Protein AF-A0A2E6C3H0-F1 (afdb_monomer_lite)

pLDDT: mean 92.01, std 5.05, range [76.12, 97.69]

Foldseek 3Di:
DDKDKDKWKAAQQWTDDPNDIDRHDPVVVQVVCVVVQWDWDDWDDPVNRIIMTMIMHDDD

Sequence (60 aa):
NIMEYEYKVVHSGSFWRNGVLQTRSVAEIIHDFAKQGWRFVQTISDGGGTIALVFEKESH

Radius of gyration: 11.9 Å; chains: 1; bounding box: 27×24×31 Å

Structure (mmCIF, N/CA/C/O backbone):
data_AF-A0A2E6C3H0-F1
#
_entry.id   AF-A0A2E6C3H0-F1
#
loop_
_atom_site.group_PDB
_atom_site.id
_atom_site.type_symbol
_atom_site.label_atom_id
_atom_site.label_alt_id
_atom_site.label_comp_id
_atom_site.label_asym_id
_atom_site.label_entity_id
_atom_site.label_seq_id
_atom_site.pdbx_PDB_ins_code
_atom_site.Cartn_x
_atom_site.Cartn_y
_atom_site.Cartn_z
_atom_site.occupancy
_atom_site.B_iso_or_equiv
_atom_site.auth_seq_id
_atom_site.auth_comp_id
_atom_site.auth_asym_id
_atom_site.auth_atom_id
_atom_site.pdbx_PDB_model_num
ATOM 1 N N . ASN A 1 1 ? -18.839 1.639 16.080 1.00 78.50 1 ASN A N 1
ATOM 2 C CA . ASN A 1 1 ? -17.619 1.113 15.437 1.00 78.50 1 ASN A CA 1
ATOM 3 C C . ASN A 1 1 ? -17.889 0.942 13.960 1.00 78.50 1 ASN A C 1
ATOM 5 O O . ASN A 1 1 ? -18.522 -0.031 13.566 1.00 78.50 1 ASN A O 1
ATOM 9 N N . ILE A 1 2 ? -17.504 1.940 13.171 1.00 91.06 2 ILE A N 1
ATOM 10 C CA . ILE A 1 2 ? -17.518 1.855 11.708 1.00 91.06 2 ILE A CA 1
ATOM 11 C C . ILE A 1 2 ? -16.110 1.429 11.288 1.00 91.06 2 ILE A C 1
ATOM 13 O O . ILE A 1 2 ? -15.135 1.961 11.814 1.00 91.06 2 ILE A O 1
ATOM 17 N N . MET A 1 3 ? -16.010 0.460 10.379 1.00 94.81 3 MET A N 1
ATOM 18 C CA . MET A 1 3 ? -14.736 0.092 9.762 1.00 94.81 3 MET A CA 1
ATOM 19 C C . MET A 1 3 ? -14.529 0.923 8.502 1.00 94.81 3 MET A C 1
ATOM 21 O O . MET A 1 3 ? -15.372 0.909 7.603 1.00 94.81 3 MET A O 1
ATOM 25 N N . GLU A 1 4 ? -13.403 1.620 8.429 1.00 96.69 4 GLU A N 1
ATOM 26 C CA . GLU A 1 4 ? -12.930 2.276 7.216 1.00 96.69 4 GLU A CA 1
ATOM 27 C C . GLU A 1 4 ? -11.957 1.365 6.472 1.00 96.69 4 GLU A C 1
ATOM 29 O O . GLU A 1 4 ? -11.182 0.632 7.089 1.00 96.69 4 GLU A O 1
ATOM 34 N N . TYR A 1 5 ? -11.974 1.441 5.141 1.00 95.38 5 TYR A N 1
ATOM 35 C CA . TYR A 1 5 ? -11.091 0.672 4.269 1.00 95.38 5 TYR A CA 1
ATOM 36 C C . TYR A 1 5 ? -10.424 1.587 3.246 1.00 95.38 5 TYR A C 1
ATOM 38 O O . TYR A 1 5 ? -11.073 2.447 2.650 1.00 95.38 5 TYR A O 1
ATOM 46 N N . GLU A 1 6 ? -9.137 1.362 2.997 1.00 95.25 6 GLU A N 1
ATOM 47 C CA . GLU A 1 6 ? -8.366 2.062 1.969 1.00 95.25 6 GLU A CA 1
ATOM 48 C C . GLU A 1 6 ? -7.483 1.068 1.205 1.00 95.25 6 GLU A C 1
ATOM 50 O O . GLU A 1 6 ? -7.035 0.062 1.757 1.00 95.25 6 GLU A O 1
ATOM 55 N N . TYR A 1 7 ? -7.208 1.343 -0.073 1.00 94.31 7 TYR A N 1
ATOM 56 C CA . TYR A 1 7 ? -6.257 0.558 -0.856 1.00 94.31 7 TYR A CA 1
ATOM 57 C C . TYR A 1 7 ? -5.219 1.429 -1.570 1.00 94.31 7 TYR A C 1
ATOM 59 O O . TYR A 1 7 ? -5.486 2.568 -1.965 1.00 94.31 7 TYR A O 1
ATOM 67 N N . LYS A 1 8 ? -4.019 0.870 -1.768 1.00 93.50 8 LYS A N 1
ATOM 68 C CA . LYS A 1 8 ? -2.956 1.460 -2.595 1.00 93.50 8 LYS A CA 1
ATOM 69 C C . LYS A 1 8 ? -2.532 0.507 -3.694 1.00 93.50 8 LYS A C 1
ATOM 71 O O . LYS A 1 8 ? -2.110 -0.611 -3.418 1.00 93.50 8 LYS A O 1
ATOM 76 N N . VAL A 1 9 ? -2.631 0.984 -4.933 1.00 93.44 9 VAL A N 1
ATOM 77 C CA . VAL A 1 9 ? -2.171 0.261 -6.119 1.00 93.44 9 VAL A CA 1
ATOM 78 C C . VAL A 1 9 ? -0.689 0.542 -6.320 1.00 93.44 9 VAL A C 1
ATOM 80 O O . VAL A 1 9 ? -0.286 1.697 -6.454 1.00 93.44 9 VAL A O 1
ATOM 83 N N . VAL A 1 10 ? 0.106 -0.519 -6.337 1.00 93.38 10 VAL A N 1
ATOM 84 C CA . VAL A 1 10 ? 1.549 -0.502 -6.554 1.00 93.38 10 VAL A CA 1
ATOM 85 C C . VAL A 1 10 ? 1.833 -1.299 -7.819 1.00 93.38 10 VAL A C 1
ATOM 87 O O . VAL A 1 10 ? 1.505 -2.478 -7.892 1.00 93.38 10 VAL A O 1
ATOM 90 N N . HIS A 1 11 ? 2.456 -0.675 -8.809 1.00 91.31 11 HIS A N 1
ATOM 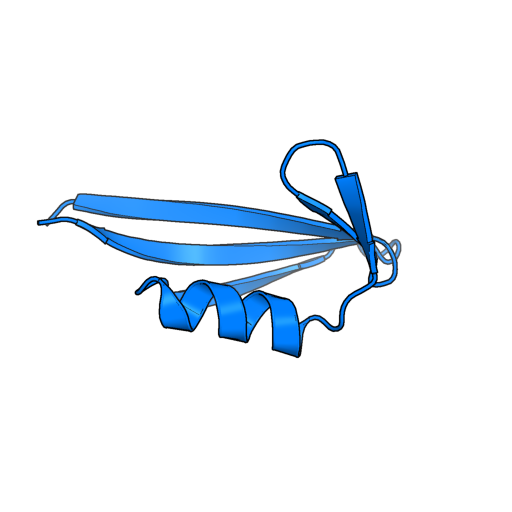91 C CA . HIS A 1 11 ? 2.897 -1.324 -10.036 1.00 91.31 11 HIS A CA 1
ATOM 92 C C . HIS A 1 11 ? 4.423 -1.348 -10.064 1.00 91.31 11 HIS A C 1
ATOM 94 O O . HIS A 1 11 ? 5.057 -0.291 -10.071 1.00 91.31 11 HIS A O 1
ATOM 100 N N . SER A 1 12 ? 5.023 -2.542 -10.044 1.00 84.19 12 SER A N 1
ATOM 101 C CA . SER A 1 12 ? 6.485 -2.714 -10.077 1.00 84.19 12 SER A CA 1
ATOM 102 C C . SER A 1 12 ? 7.232 -1.846 -9.041 1.00 84.19 12 SER A C 1
ATOM 104 O O . SER A 1 12 ? 8.228 -1.196 -9.349 1.00 84.19 12 SER A O 1
ATOM 106 N N . GLY A 1 13 ? 6.714 -1.774 -7.807 1.00 81.88 13 GLY A N 1
ATOM 107 C CA . GLY A 1 13 ? 7.293 -0.965 -6.720 1.00 81.88 13 GLY A CA 1
ATOM 108 C C . GLY A 1 13 ? 7.024 0.545 -6.802 1.00 81.88 13 GLY A C 1
ATOM 109 O O . GLY A 1 13 ? 7.553 1.307 -5.994 1.00 81.88 13 GLY A O 1
ATOM 110 N N . SER A 1 1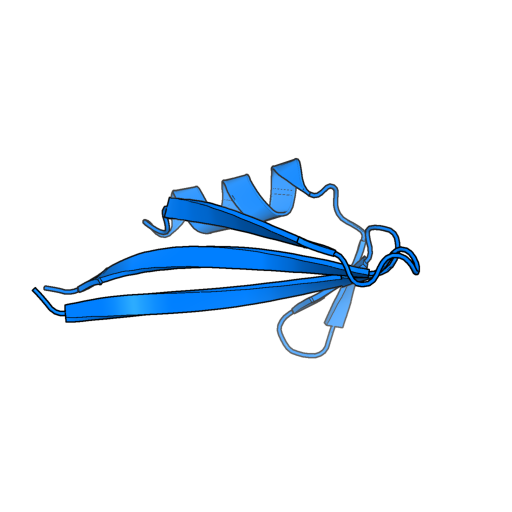4 ? 6.203 0.996 -7.752 1.00 89.19 14 SER A N 1
ATOM 111 C CA . SER A 1 14 ? 5.801 2.399 -7.889 1.00 89.19 14 SER A CA 1
ATOM 112 C C . SER A 1 14 ? 4.319 2.592 -7.585 1.00 89.19 14 SER A C 1
ATOM 114 O O . SER A 1 14 ? 3.492 1.770 -7.967 1.00 89.19 14 SER A O 1
ATOM 116 N N . PHE A 1 15 ? 3.959 3.684 -6.916 1.00 89.50 15 PHE A N 1
ATOM 117 C CA . PHE A 1 15 ? 2.568 4.025 -6.610 1.00 89.50 15 PHE A CA 1
ATOM 118 C C . PHE A 1 15 ? 2.339 5.536 -6.652 1.00 89.50 15 PHE A C 1
ATOM 120 O O . PHE A 1 15 ? 3.267 6.330 -6.492 1.00 89.50 15 PHE A O 1
ATOM 127 N N . TRP A 1 16 ? 1.088 5.939 -6.862 1.00 85.00 16 TRP A N 1
ATOM 128 C CA . TRP A 1 16 ? 0.701 7.347 -6.875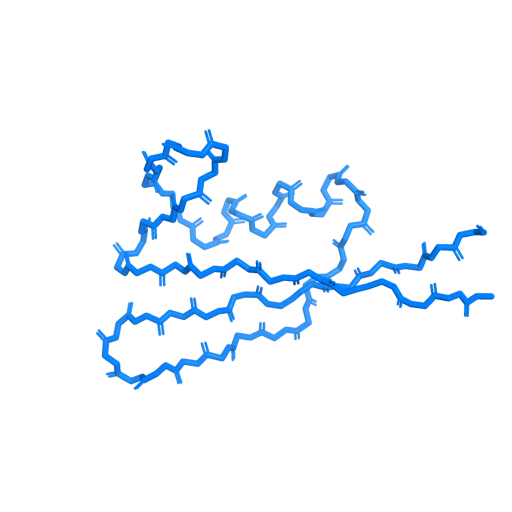 1.00 85.00 16 TRP A CA 1
ATOM 129 C C . TRP A 1 16 ? 0.284 7.812 -5.482 1.00 85.00 16 TRP A C 1
ATOM 131 O O . TRP A 1 16 ? -0.573 7.205 -4.834 1.00 85.00 16 TRP A O 1
ATOM 141 N N . ARG A 1 17 ? 0.844 8.939 -5.039 1.00 84.62 17 ARG A N 1
ATOM 142 C CA . ARG A 1 17 ? 0.441 9.633 -3.812 1.00 84.62 17 ARG A CA 1
ATOM 143 C C . ARG A 1 17 ? 0.314 11.118 -4.101 1.00 84.62 17 ARG A C 1
ATOM 145 O O . ARG A 1 17 ? 1.278 11.743 -4.527 1.00 84.62 17 ARG A O 1
ATOM 152 N N . ASN A 1 18 ? -0.871 11.679 -3.865 1.00 87.19 18 ASN A N 1
ATOM 153 C CA . ASN A 1 18 ? -1.161 13.100 -4.093 1.00 87.19 18 ASN A CA 1
ATOM 154 C C . ASN A 1 18 ? -0.766 13.579 -5.507 1.00 87.19 18 ASN A C 1
ATOM 156 O O . ASN A 1 18 ? -0.199 14.654 -5.665 1.00 87.19 18 ASN A O 1
ATOM 160 N N . GLY A 1 19 ? -1.008 12.751 -6.529 1.00 86.94 19 GLY A N 1
ATOM 161 C CA . GLY A 1 19 ? -0.662 13.072 -7.919 1.00 86.94 19 GLY A CA 1
ATOM 162 C C . GLY A 1 19 ? 0.829 12.972 -8.264 1.00 86.94 19 GLY A C 1
ATOM 163 O O . GLY A 1 19 ? 1.204 13.318 -9.378 1.00 86.94 19 GLY A O 1
ATOM 164 N N . VAL A 1 20 ? 1.677 12.479 -7.356 1.00 88.19 20 VAL A N 1
ATOM 165 C CA . VAL A 1 20 ? 3.110 12.251 -7.596 1.00 88.19 20 VAL A CA 1
ATOM 166 C C . VAL A 1 20 ? 3.400 10.752 -7.622 1.00 88.19 20 VAL A C 1
ATOM 168 O O . VAL A 1 20 ? 2.973 10.019 -6.726 1.00 88.19 20 VAL A O 1
ATOM 171 N N . LEU A 1 21 ? 4.137 10.298 -8.640 1.00 90.00 21 LEU A N 1
ATOM 172 C CA . LEU A 1 21 ? 4.637 8.928 -8.719 1.00 90.00 21 LEU A CA 1
ATOM 173 C C . LEU A 1 21 ? 5.810 8.763 -7.748 1.00 90.00 21 LEU A C 1
ATOM 175 O O . LEU A 1 21 ? 6.785 9.511 -7.806 1.00 90.00 21 LEU A O 1
ATOM 179 N N . GLN A 1 22 ? 5.713 7.787 -6.853 1.00 89.25 22 GLN A N 1
ATOM 180 C CA . GLN A 1 22 ? 6.750 7.463 -5.881 1.00 89.25 22 GLN A CA 1
ATOM 181 C C . GLN A 1 22 ? 7.175 6.011 -6.051 1.00 89.25 22 GLN A C 1
ATOM 183 O O . GLN A 1 22 ? 6.328 5.128 -6.168 1.00 89.25 22 GLN A O 1
ATOM 188 N N . THR A 1 23 ? 8.480 5.761 -6.007 1.00 91.88 23 THR A N 1
ATOM 189 C CA . THR A 1 23 ? 9.041 4.408 -5.954 1.00 91.88 23 THR A CA 1
ATOM 190 C C . THR A 1 23 ? 9.433 4.107 -4.515 1.00 91.88 23 THR A C 1
ATOM 192 O O . THR A 1 23 ? 10.280 4.796 -3.946 1.00 91.88 23 THR A O 1
ATOM 195 N N . ARG A 1 24 ? 8.781 3.113 -3.909 1.00 87.25 24 ARG A N 1
ATOM 196 C CA . ARG A 1 24 ? 9.027 2.668 -2.532 1.00 87.25 24 ARG A CA 1
ATOM 197 C C . ARG A 1 24 ? 8.790 1.174 -2.418 1.00 87.25 24 ARG A C 1
ATOM 199 O O . ARG A 1 24 ? 7.972 0.605 -3.138 1.00 87.25 24 ARG A O 1
ATOM 206 N N . SER A 1 25 ? 9.465 0.542 -1.470 1.00 91.06 25 SER A N 1
ATOM 207 C CA . SER A 1 25 ? 9.172 -0.845 -1.137 1.00 91.06 25 SER A CA 1
ATOM 208 C C . SER A 1 25 ? 7.766 -0.981 -0.544 1.00 91.06 25 SER A C 1
ATOM 210 O O . SER A 1 25 ? 7.243 -0.082 0.118 1.00 91.06 25 SER A O 1
ATOM 212 N N . VAL A 1 26 ? 7.159 -2.153 -0.733 1.00 91.75 26 VAL A N 1
ATOM 213 C CA . VAL A 1 26 ? 5.863 -2.499 -0.126 1.00 91.75 26 VAL A CA 1
ATOM 214 C C . VAL A 1 26 ? 5.900 -2.343 1.398 1.00 91.75 26 VAL A C 1
ATOM 216 O O . VAL A 1 26 ? 4.946 -1.838 1.990 1.00 91.75 26 VAL A O 1
ATOM 219 N N . ALA A 1 27 ? 7.020 -2.709 2.028 1.00 93.56 27 ALA A N 1
ATOM 220 C CA . ALA A 1 27 ? 7.210 -2.588 3.469 1.00 93.56 27 ALA A CA 1
ATOM 221 C C . ALA A 1 27 ? 7.129 -1.130 3.953 1.00 93.56 27 ALA A C 1
ATOM 223 O O . ALA A 1 27 ? 6.484 -0.856 4.963 1.00 93.56 27 ALA A O 1
ATOM 224 N N . GLU A 1 28 ? 7.720 -0.182 3.219 1.00 93.50 28 GLU A N 1
ATOM 225 C CA . GLU A 1 28 ? 7.651 1.245 3.560 1.00 93.50 28 GLU A CA 1
ATOM 226 C C . GLU A 1 28 ? 6.228 1.799 3.448 1.00 93.50 28 GLU A C 1
ATOM 228 O O . GLU A 1 28 ? 5.806 2.582 4.297 1.00 93.50 28 GLU A O 1
ATOM 233 N N . ILE A 1 29 ? 5.472 1.375 2.429 1.00 92.81 29 ILE A N 1
ATOM 234 C CA . ILE A 1 29 ? 4.073 1.789 2.251 1.00 92.81 29 ILE A CA 1
ATOM 235 C C . ILE A 1 29 ? 3.228 1.284 3.424 1.00 92.81 29 ILE A C 1
ATOM 237 O O . ILE A 1 29 ? 2.497 2.063 4.034 1.00 92.81 29 ILE A O 1
ATOM 241 N N . ILE A 1 30 ? 3.364 0.003 3.780 1.00 95.44 30 ILE A N 1
ATOM 242 C CA . ILE A 1 30 ? 2.640 -0.594 4.910 1.00 95.44 30 ILE A CA 1
ATOM 243 C C . ILE A 1 30 ? 2.992 0.118 6.221 1.00 95.44 30 ILE A C 1
ATOM 245 O O . ILE A 1 30 ? 2.103 0.451 7.005 1.00 95.44 30 ILE A O 1
ATOM 249 N N . HIS A 1 31 ? 4.275 0.398 6.449 1.00 95.94 31 HIS A N 1
ATOM 250 C CA . HIS A 1 31 ? 4.741 1.069 7.659 1.00 95.94 31 HIS A CA 1
ATOM 251 C C . HIS A 1 31 ? 4.211 2.510 7.791 1.00 95.94 31 HIS A C 1
ATOM 253 O O . HIS A 1 31 ? 3.832 2.927 8.886 1.00 95.94 31 HIS A O 1
ATOM 259 N N . ASP A 1 32 ? 4.120 3.267 6.694 1.00 93.81 32 ASP A N 1
ATOM 260 C CA . ASP A 1 32 ? 3.541 4.618 6.701 1.00 93.81 32 ASP A CA 1
ATOM 261 C C . ASP A 1 32 ? 2.039 4.617 7.032 1.00 93.81 32 ASP A C 1
ATOM 263 O O . ASP A 1 32 ? 1.547 5.538 7.690 1.00 93.81 32 ASP A O 1
ATOM 267 N N . PHE A 1 33 ? 1.306 3.591 6.598 1.00 94.75 33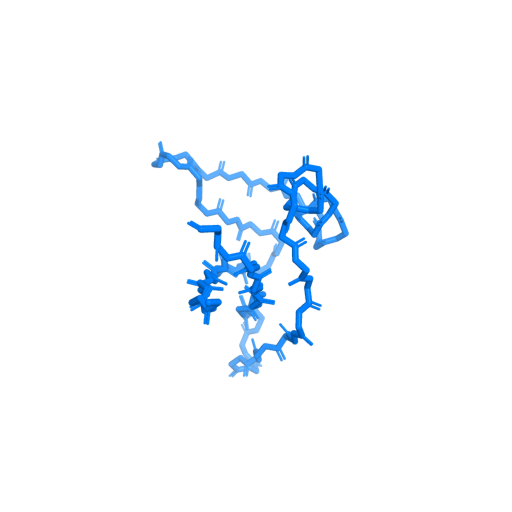 PHE A N 1
ATOM 268 C CA . PHE A 1 33 ? -0.106 3.398 6.944 1.00 94.75 33 PHE A CA 1
ATOM 269 C C . PHE A 1 33 ? -0.279 3.010 8.416 1.00 94.75 33 PHE A C 1
ATOM 271 O O . PHE A 1 33 ? -1.110 3.596 9.114 1.00 94.75 33 PHE A O 1
ATOM 278 N N . ALA A 1 34 ? 0.575 2.117 8.922 1.00 96.38 34 ALA A N 1
ATOM 279 C CA . ALA A 1 34 ? 0.581 1.724 10.329 1.00 96.38 34 ALA A CA 1
ATOM 280 C C . ALA A 1 34 ? 0.765 2.924 11.275 1.00 96.38 34 ALA A C 1
ATOM 282 O O . ALA A 1 34 ? 0.048 3.045 12.267 1.00 96.38 34 ALA A O 1
ATOM 283 N N . LYS A 1 35 ? 1.644 3.880 10.934 1.00 97.06 35 LYS A N 1
ATOM 284 C CA . LYS A 1 35 ? 1.830 5.133 11.699 1.00 97.06 35 LYS A CA 1
ATOM 285 C C . LYS A 1 35 ? 0.579 6.012 11.789 1.00 97.06 35 LYS A C 1
ATOM 287 O O . LY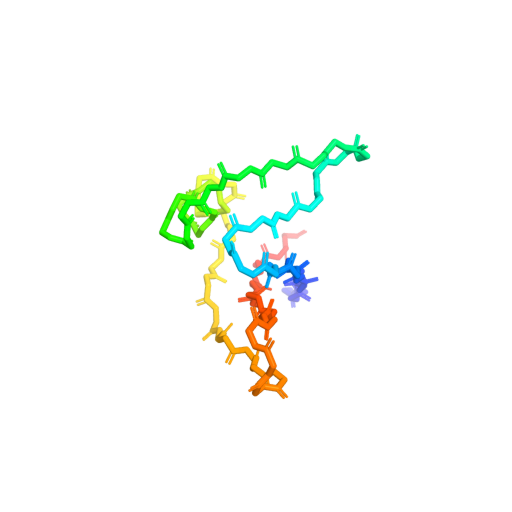S A 1 35 ? 0.491 6.853 12.676 1.00 97.06 35 LYS A O 1
ATOM 292 N N . GLN A 1 36 ? -0.369 5.842 10.872 1.00 94.94 36 GLN A N 1
ATOM 293 C CA . GLN A 1 36 ? -1.631 6.586 10.817 1.00 94.94 36 GLN A CA 1
ATOM 294 C C . GLN A 1 36 ? -2.801 5.814 11.463 1.00 94.94 36 GLN A C 1
ATOM 296 O O . GLN A 1 36 ? -3.950 6.268 11.415 1.00 94.94 36 GLN A O 1
ATOM 301 N N . GLY A 1 37 ? -2.519 4.655 12.071 1.00 96.25 37 GLY A N 1
ATOM 302 C CA . GLY A 1 37 ? -3.508 3.792 12.716 1.00 96.25 37 GLY A CA 1
ATOM 303 C C . GLY A 1 37 ? -4.223 2.832 11.765 1.00 96.25 37 GLY A C 1
ATOM 304 O O . GLY A 1 37 ? -5.228 2.251 12.155 1.00 96.25 37 GLY A O 1
ATOM 305 N N . TRP A 1 38 ? -3.734 2.666 10.534 1.00 97.62 38 TRP A N 1
ATOM 306 C CA . TRP A 1 38 ? -4.281 1.689 9.595 1.00 97.62 38 TRP A CA 1
ATOM 307 C C . TRP A 1 38 ? -3.607 0.326 9.764 1.00 97.62 38 TRP A C 1
ATOM 309 O O . TRP A 1 38 ? -2.382 0.225 9.835 1.00 97.62 38 TRP A O 1
ATOM 319 N N . ARG A 1 39 ? -4.400 -0.742 9.763 1.00 97.50 39 ARG A N 1
ATOM 320 C CA . ARG A 1 39 ? -3.945 -2.132 9.799 1.00 97.50 39 ARG A CA 1
ATOM 321 C C . ARG A 1 39 ? -3.895 -2.692 8.384 1.00 97.50 39 ARG A C 1
ATOM 323 O O . ARG A 1 39 ? -4.873 -2.615 7.652 1.00 97.50 39 ARG A O 1
ATOM 330 N N . PHE A 1 40 ? -2.768 -3.285 8.000 1.00 97.62 40 PHE A N 1
ATOM 331 C CA . PHE A 1 40 ? -2.677 -4.032 6.746 1.00 97.62 40 PHE A CA 1
ATOM 332 C C . PHE A 1 40 ? -3.489 -5.330 6.834 1.00 97.62 40 PHE A C 1
ATOM 334 O O . PHE A 1 40 ? -3.392 -6.062 7.822 1.00 97.62 40 PHE A O 1
ATOM 341 N N . VAL A 1 41 ? -4.275 -5.607 5.795 1.00 97.31 41 VAL A N 1
ATOM 342 C CA . VAL A 1 41 ? -5.185 -6.757 5.738 1.00 97.31 41 VAL A CA 1
ATOM 343 C C . VAL A 1 41 ? -4.678 -7.797 4.753 1.00 97.31 41 VAL A C 1
ATOM 345 O O . VAL A 1 41 ? -4.493 -8.954 5.119 1.00 97.31 41 VAL A O 1
ATOM 348 N N . GLN A 1 42 ? -4.467 -7.396 3.497 1.00 96.81 42 GLN A N 1
ATOM 349 C CA . GLN A 1 42 ? -4.120 -8.327 2.428 1.00 96.81 42 GLN A CA 1
ATOM 350 C C . GLN A 1 42 ? -3.490 -7.633 1.221 1.00 96.81 42 GLN A C 1
ATOM 352 O O . GLN A 1 42 ? -3.604 -6.422 1.028 1.00 96.81 42 GLN A O 1
ATOM 357 N N . THR A 1 43 ? -2.854 -8.441 0.375 1.00 95.88 43 THR A N 1
ATOM 358 C CA . THR A 1 43 ? -2.421 -8.055 -0.970 1.00 95.88 43 THR A CA 1
ATOM 359 C C . THR A 1 43 ? -3.302 -8.748 -2.002 1.00 95.88 43 THR A C 1
ATOM 361 O O . THR A 1 43 ? -3.481 -9.961 -1.938 1.00 95.88 43 THR A O 1
ATOM 364 N N . ILE A 1 44 ? -3.821 -7.990 -2.964 1.00 95.69 44 ILE A N 1
ATOM 365 C CA . ILE A 1 44 ? -4.502 -8.513 -4.155 1.00 95.69 44 ILE A CA 1
ATOM 366 C C . ILE A 1 44 ? -3.553 -8.312 -5.336 1.00 95.69 44 ILE A C 1
ATOM 368 O O . ILE A 1 44 ? -3.056 -7.207 -5.519 1.00 95.69 44 ILE A O 1
ATOM 372 N N . SER A 1 45 ? -3.279 -9.353 -6.118 1.00 93.12 45 SER A N 1
ATOM 373 C CA . SER A 1 45 ? -2.385 -9.290 -7.283 1.00 93.12 45 SER A CA 1
ATOM 374 C C . SER A 1 45 ? -3.177 -9.476 -8.572 1.00 93.12 45 SER A C 1
ATOM 376 O O . SER A 1 45 ? -4.076 -10.315 -8.612 1.00 93.12 45 SER A O 1
ATOM 378 N N . ASP A 1 46 ? -2.828 -8.730 -9.620 1.00 89.81 46 ASP A N 1
ATOM 379 C CA . ASP A 1 46 ? -3.365 -8.938 -10.972 1.00 89.81 46 ASP A CA 1
ATOM 380 C C . ASP A 1 46 ? -2.566 -9.974 -11.788 1.00 89.81 46 ASP A C 1
ATOM 382 O O . ASP A 1 46 ? -2.950 -10.316 -12.903 1.00 89.81 46 ASP A O 1
ATOM 386 N N . GLY A 1 47 ? -1.449 -10.477 -11.247 1.00 84.44 47 GLY A N 1
ATOM 387 C CA . GLY A 1 47 ? -0.535 -11.393 -11.939 1.00 84.44 47 GLY A CA 1
ATOM 388 C C . GLY A 1 47 ? 0.393 -10.728 -12.968 1.00 84.44 47 GLY A C 1
ATOM 389 O O . GLY A 1 47 ? 1.294 -11.390 -13.477 1.00 84.44 47 GLY A O 1
ATOM 390 N N . GLY A 1 48 ? 0.230 -9.430 -13.237 1.00 84.12 48 GLY A N 1
ATOM 391 C CA . GLY A 1 48 ? 1.015 -8.626 -14.181 1.00 84.12 48 GLY A CA 1
ATOM 392 C C . GLY A 1 48 ? 2.051 -7.709 -13.522 1.00 84.12 48 GLY A C 1
ATOM 393 O O . GLY A 1 48 ? 2.570 -6.804 -14.171 1.00 84.12 48 GLY A O 1
ATOM 394 N N . GLY A 1 49 ? 2.347 -7.913 -12.234 1.00 84.44 49 GLY A N 1
ATOM 395 C CA . GLY A 1 49 ? 3.265 -7.062 -11.465 1.00 84.44 49 GLY A CA 1
ATOM 396 C C . GLY A 1 49 ? 2.593 -5.851 -10.811 1.00 84.44 49 GLY A C 1
ATOM 397 O O . GLY A 1 49 ? 3.283 -5.015 -10.215 1.00 84.44 49 GLY A O 1
ATOM 398 N N . THR A 1 50 ? 1.262 -5.765 -10.878 1.00 92.56 50 THR A N 1
ATOM 399 C CA . THR A 1 50 ? 0.473 -4.805 -10.110 1.00 92.56 50 THR A CA 1
ATOM 400 C C . THR A 1 50 ? -0.136 -5.492 -8.899 1.00 92.56 50 THR A C 1
ATOM 402 O O . THR A 1 50 ? -0.705 -6.581 -8.977 1.00 92.56 50 THR A O 1
ATOM 405 N N . ILE A 1 51 ? -0.054 -4.825 -7.757 1.00 94.38 51 ILE A N 1
ATOM 406 C CA . ILE A 1 51 ? -0.698 -5.265 -6.528 1.00 94.38 51 ILE A CA 1
ATOM 407 C C . ILE A 1 51 ? -1.531 -4.138 -5.927 1.00 94.38 51 ILE A C 1
ATOM 409 O O . ILE A 1 51 ? -1.182 -2.966 -6.037 1.00 94.38 51 ILE A O 1
ATOM 413 N N . ALA A 1 52 ? -2.613 -4.491 -5.245 1.00 95.69 52 ALA A N 1
ATOM 414 C CA . ALA A 1 52 ? -3.330 -3.613 -4.338 1.00 95.69 52 ALA A CA 1
ATOM 415 C C . ALA A 1 52 ? -3.047 -4.042 -2.895 1.00 95.69 52 ALA A C 1
ATOM 417 O O . ALA A 1 52 ? -3.307 -5.183 -2.510 1.00 95.69 52 ALA A O 1
ATOM 418 N N . LEU A 1 53 ? -2.517 -3.121 -2.098 1.00 95.88 53 LEU A N 1
ATOM 419 C CA . LEU A 1 53 ? -2.368 -3.272 -0.654 1.00 95.88 53 LEU A CA 1
ATOM 420 C C . LEU A 1 53 ? -3.643 -2.754 0.007 1.00 95.88 53 LEU A C 1
ATOM 422 O O . LEU A 1 53 ? -3.989 -1.592 -0.201 1.00 95.88 53 LEU A O 1
ATOM 426 N N . VAL A 1 54 ? -4.336 -3.603 0.764 1.00 97.31 54 VAL A N 1
ATOM 427 C CA . VAL A 1 54 ? -5.604 -3.270 1.430 1.00 97.31 54 VAL A CA 1
ATOM 428 C C . VAL A 1 54 ? -5.360 -3.022 2.913 1.00 97.31 54 VAL A C 1
ATOM 430 O O . VAL A 1 54 ? -4.688 -3.813 3.582 1.00 97.31 54 VAL A O 1
ATOM 433 N N . PHE A 1 55 ? -5.939 -1.939 3.416 1.00 97.69 55 PHE A N 1
ATOM 434 C CA . PHE A 1 55 ? -5.838 -1.488 4.793 1.00 97.69 55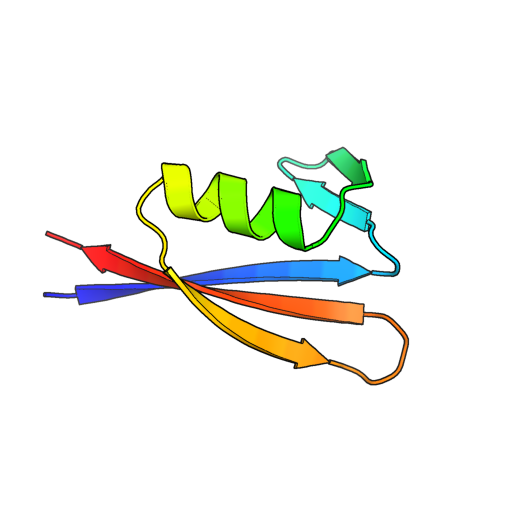 PHE A CA 1
ATOM 435 C C . PHE A 1 55 ? -7.223 -1.272 5.394 1.00 97.69 55 PHE A C 1
ATOM 437 O O . PHE A 1 55 ? -8.172 -0.945 4.681 1.00 97.69 55 PHE A O 1
ATOM 444 N N . GLU A 1 56 ? -7.317 -1.402 6.711 1.00 97.62 56 GLU A N 1
ATOM 445 C CA . GLU A 1 56 ? -8.518 -1.082 7.476 1.00 97.62 56 GLU A CA 1
ATOM 446 C C . GLU A 1 56 ? -8.186 -0.238 8.708 1.00 97.62 56 GLU A C 1
ATOM 448 O O . GLU A 1 56 ? -7.062 -0.277 9.214 1.00 97.62 56 GLU A O 1
ATOM 453 N N . LYS A 1 57 ? -9.162 0.515 9.205 1.00 96.81 57 LYS A N 1
ATOM 454 C CA . LYS A 1 57 ? -9.043 1.302 10.432 1.00 96.81 57 LYS A CA 1
ATOM 455 C C . LYS A 1 57 ? -10.389 1.351 11.146 1.00 96.81 57 LYS A C 1
ATOM 457 O O . LYS A 1 57 ? -11.424 1.520 10.507 1.00 96.81 57 LYS A O 1
ATOM 462 N N . GLU A 1 58 ? -10.373 1.190 12.465 1.00 94.81 58 GLU A N 1
ATOM 463 C CA . GLU A 1 58 ? -11.556 1.433 13.291 1.00 94.81 58 GLU A CA 1
ATOM 464 C C . GLU A 1 58 ? -11.767 2.940 13.456 1.00 94.81 58 GLU A C 1
ATOM 466 O O . GLU A 1 58 ? -10.859 3.655 13.890 1.00 94.81 58 GLU A O 1
ATOM 471 N N . SER A 1 59 ? -12.973 3.408 13.131 1.00 87.12 59 SER A N 1
ATOM 472 C CA . SER A 1 59 ? -13.389 4.790 13.362 1.00 87.12 59 SER A CA 1
ATOM 473 C C . SER A 1 59 ? -14.251 4.914 14.609 1.00 87.12 59 SER A C 1
ATOM 475 O O . SER A 1 59 ? -15.136 4.083 14.867 1.00 87.12 59 SER A O 1
ATOM 477 N N . HIS A 1 60 ? -13.940 5.963 15.374 1.00 76.12 60 HIS A N 1
ATOM 478 C CA . HIS A 1 60 ? -14.592 6.346 16.624 1.00 76.12 60 HIS A CA 1
ATOM 479 C C . HIS A 1 60 ? -15.910 7.078 16.376 1.00 76.12 60 HIS A C 1
ATOM 481 O O . HIS A 1 60 ? -15.937 7.960 15.488 1.00 76.12 60 HIS A O 1
#

Secondary structure (DSSP, 8-state):
-EEEEEEEEEETTEEEETTEEEE--HHHHHHHHHTTTPEEEEEEE-SSSEEEEEEEEEE-